Protein AF-F2JMN2-F1 (afdb_monomer)

Radius of gyration: 23.23 Å; Cα contacts (8 Å, |Δi|>4): 57; chains: 1; bounding box: 57×54×67 Å

Organism: Cellulosilyticum lentocellum (strain ATCC 49066 / DSM 5427 / NCIMB 11756 / RHM5) (NCBI:txid642492)

pLDDT: mean 81.24, std 12.48, range [52.38, 97.0]

Mean predicted aligned error: 10.95 Å

Secondary structure (DSSP, 8-state):
--HHHHHHHHHHHHHHHHHHHHHHHHHHHHHHHHHHHHHHHHHHHHHHHHHHH-TTSPP-HHHHHHHHHHHHHHHHHHHHHHH--HHHHHHHHHHHHHHHHHH----HHHHHHHHHHHHHHHHHHHHHGGGSS-----GGGGGSS--

Solvent-accessible surface area (backbone atoms only — not comparable to full-atom values): 8624 Å² total; per-residue (Å²): 135,65,75,68,56,57,57,51,49,52,53,52,51,50,53,53,53,50,51,53,50,51,53,52,50,47,51,54,51,48,52,53,46,52,54,51,53,49,50,55,53,51,50,52,53,52,50,50,55,45,52,76,75,43,74,87,61,85,72,72,58,49,61,54,51,44,54,53,49,52,45,54,44,50,55,49,48,48,54,34,66,76,62,71,41,72,76,51,50,57,58,44,51,48,52,58,54,52,48,51,59,75,48,46,91,57,56,76,64,53,51,51,51,50,53,52,49,52,53,51,51,52,50,50,48,62,70,64,56,76,77,77,87,73,77,76,82,70,72,77,71,78,71,74,84,82,120

Sequence (147 aa):
MVEGNTKKLLRSIMAKAASYVEILISALLLIGILIGAINLGTELIAMGKVALIAPDITMPVEEYLATGLQLIIGVEFIKMISKHTVGSTIDVLLFAIARKLVVSHGGAIDLLLGIIAIAILFIIKRYFGNKCERCPIDPAKAKLKES

Foldseek 3Di:
DPPVVVVVVVVVVVVVVVVVVLVVVLVVLVVVLVVLVVVLVVVVVVQVVCCVVPVPDDDLVLVSLLSVLVSVLSVLVSVCSVPVDPLSVLVSVLSVLVNCLSNDPDPPVSNVVSVVVNVVSVVVCVVPVPPDPDPDPDPVVVPPPPD

Structure (mmCIF, N/CA/C/O backbone):
data_AF-F2JMN2-F1
#
_entry.id   AF-F2JMN2-F1
#
loop_
_atom_site.group_PDB
_atom_site.id
_atom_site.type_symbol
_atom_site.label_atom_id
_atom_site.label_alt_id
_atom_site.label_comp_id
_atom_site.label_asym_id
_atom_site.label_entity_id
_atom_site.label_seq_id
_atom_site.pdbx_PDB_ins_code
_atom_site.Cartn_x
_atom_site.Cartn_y
_atom_site.Cartn_z
_atom_site.occupancy
_atom_site.B_iso_or_equiv
_atom_site.auth_seq_id
_atom_site.auth_comp_id
_atom_site.auth_asym_id
_atom_site.auth_at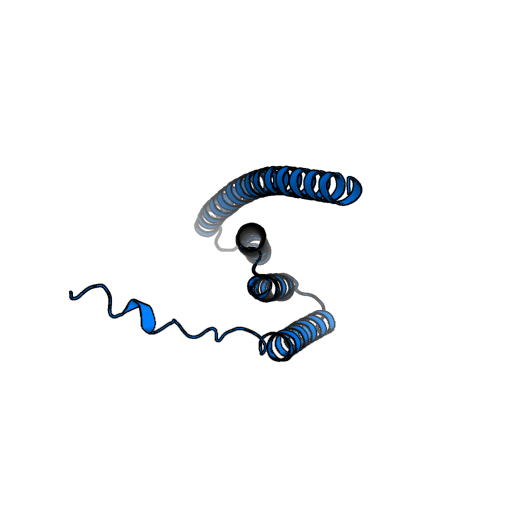om_id
_atom_site.pdbx_PDB_model_num
ATOM 1 N N . MET A 1 1 ? -24.415 -4.616 42.532 1.00 54.34 1 MET A N 1
ATOM 2 C CA . MET A 1 1 ? -24.320 -3.450 41.616 1.00 54.34 1 MET A CA 1
ATOM 3 C C . MET A 1 1 ? -22.874 -3.075 41.218 1.00 54.34 1 MET A C 1
ATOM 5 O O . MET A 1 1 ? -22.697 -2.110 40.489 1.00 54.34 1 MET A O 1
ATOM 9 N N . VAL A 1 2 ? -21.839 -3.839 41.620 1.00 61.91 2 VAL A N 1
ATOM 10 C CA . VAL A 1 2 ? -20.408 -3.499 41.412 1.00 61.91 2 VAL A CA 1
ATOM 11 C C . VAL A 1 2 ? -19.823 -4.042 40.092 1.00 61.91 2 VAL A C 1
ATOM 13 O O . VAL A 1 2 ? -18.974 -3.392 39.488 1.00 61.91 2 VAL A O 1
ATOM 16 N N . GLU A 1 3 ? -20.323 -5.168 39.566 1.00 60.56 3 GLU A N 1
ATOM 17 C CA . GLU A 1 3 ? -19.760 -5.808 38.357 1.00 60.56 3 GLU A CA 1
ATOM 18 C C . GLU A 1 3 ? -19.820 -4.954 37.076 1.00 60.56 3 GLU A C 1
ATOM 20 O O . GLU A 1 3 ? -19.017 -5.137 36.159 1.00 60.56 3 GLU A O 1
ATOM 25 N N . GLY A 1 4 ? -20.751 -4.000 36.994 1.00 63.16 4 GLY A N 1
ATOM 26 C CA . GLY A 1 4 ? -20.901 -3.140 35.818 1.00 63.16 4 GLY A CA 1
ATOM 27 C C . GLY A 1 4 ? -19.799 -2.087 35.670 1.00 63.16 4 GLY A C 1
ATOM 28 O O . GLY A 1 4 ? -19.504 -1.679 34.546 1.00 63.16 4 GLY A O 1
ATOM 29 N N . ASN A 1 5 ? -19.173 -1.650 36.769 1.00 71.25 5 ASN A N 1
ATOM 30 C CA . ASN A 1 5 ? -18.197 -0.555 36.737 1.00 71.25 5 ASN A CA 1
ATOM 31 C C . ASN A 1 5 ? -16.799 -1.049 36.323 1.00 71.25 5 ASN A C 1
ATOM 33 O O . ASN A 1 5 ? -16.117 -0.396 35.535 1.00 71.25 5 ASN A O 1
ATOM 37 N N . THR A 1 6 ? -16.415 -2.258 36.749 1.00 73.75 6 THR A N 1
ATOM 38 C CA . THR A 1 6 ? -15.128 -2.884 36.395 1.00 73.75 6 THR A CA 1
ATOM 39 C C . THR A 1 6 ? -15.020 -3.167 34.895 1.00 73.75 6 THR A C 1
ATOM 41 O O . THR A 1 6 ? -14.011 -2.839 34.275 1.00 73.75 6 THR A O 1
ATOM 44 N N . LYS A 1 7 ? -16.085 -3.688 34.266 1.00 77.81 7 LYS A N 1
ATOM 45 C CA . LYS A 1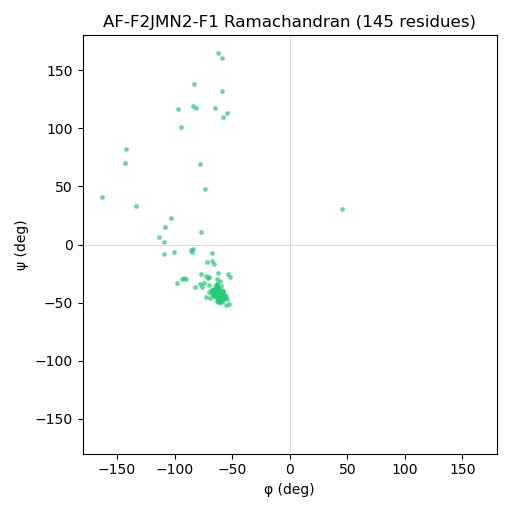 7 ? -16.114 -3.952 32.811 1.00 77.81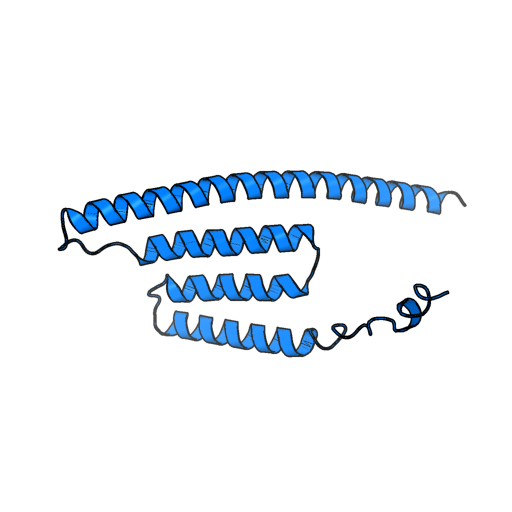 7 LYS A CA 1
ATOM 46 C C . LYS A 1 7 ? -15.988 -2.664 31.988 1.00 77.81 7 LYS A C 1
ATOM 48 O O . LYS A 1 7 ? -15.311 -2.650 30.961 1.00 77.81 7 LYS A O 1
ATOM 53 N N . LYS A 1 8 ? -16.606 -1.570 32.451 1.00 78.69 8 LYS A N 1
ATOM 54 C CA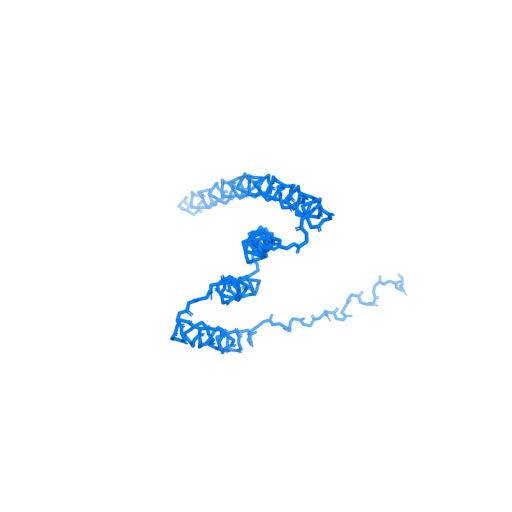 . LYS A 1 8 ? -16.505 -0.247 31.814 1.00 78.69 8 LYS A CA 1
ATOM 55 C C . LYS A 1 8 ? -15.092 0.332 31.927 1.00 78.69 8 LYS A C 1
ATOM 57 O O . LYS A 1 8 ? -14.577 0.833 30.929 1.00 78.69 8 LYS A O 1
ATOM 62 N N . LEU A 1 9 ? -14.446 0.198 33.090 1.00 77.62 9 LEU A N 1
ATOM 63 C CA . LEU A 1 9 ? -13.056 0.621 33.283 1.00 77.62 9 LEU A CA 1
ATOM 64 C C . LEU A 1 9 ? -12.094 -0.157 32.383 1.00 77.62 9 LEU A C 1
ATOM 66 O O . LEU A 1 9 ? -11.342 0.471 31.640 1.00 77.62 9 LEU A O 1
ATOM 70 N N . LEU A 1 10 ? -12.180 -1.490 32.357 1.00 81.88 10 LEU A N 1
ATOM 71 C CA . LEU A 1 10 ? -11.341 -2.322 31.485 1.00 81.88 10 LEU A CA 1
ATOM 72 C C . LEU A 1 10 ? -11.509 -1.946 30.009 1.00 81.88 10 LEU A C 1
ATOM 74 O O . LEU A 1 10 ? -10.519 -1.721 29.318 1.00 81.88 10 LEU A O 1
ATOM 78 N N . ARG A 1 11 ? -12.751 -1.770 29.537 1.00 81.62 11 ARG A N 1
ATOM 79 C CA . ARG A 1 11 ? -13.019 -1.360 28.150 1.00 81.62 11 ARG A CA 1
ATOM 80 C C . ARG A 1 11 ? -12.433 0.017 27.824 1.00 81.62 11 ARG A C 1
ATOM 82 O O . ARG A 1 11 ? -11.903 0.206 26.735 1.00 81.62 11 ARG A O 1
ATOM 89 N N . SER A 1 12 ? -12.496 0.962 28.764 1.00 82.81 12 SER A N 1
ATOM 90 C CA . SER A 1 12 ? -11.921 2.303 28.592 1.00 82.81 12 SER A CA 1
ATOM 91 C C . SER A 1 12 ? -10.386 2.305 28.598 1.00 82.81 12 SER A C 1
ATOM 93 O O . SER A 1 12 ? -9.777 3.056 27.838 1.00 82.81 12 SER A O 1
ATOM 95 N N . ILE A 1 13 ? -9.759 1.433 29.394 1.00 86.69 13 ILE A N 1
ATOM 96 C CA . ILE A 1 13 ? -8.301 1.251 29.427 1.00 86.69 13 ILE A CA 1
ATOM 97 C C . ILE A 1 13 ? -7.831 0.599 28.126 1.00 86.69 13 ILE A C 1
ATOM 99 O O . ILE A 1 13 ? -6.894 1.093 27.507 1.00 86.69 13 ILE A O 1
ATOM 103 N N . MET A 1 14 ? -8.520 -0.450 27.668 1.00 86.12 14 MET A N 1
ATOM 104 C CA . MET A 1 14 ? -8.217 -1.114 26.398 1.00 86.12 14 MET A CA 1
ATOM 105 C C . MET A 1 14 ? -8.372 -0.163 25.210 1.00 86.12 14 MET A C 1
ATOM 107 O O . MET A 1 14 ? -7.500 -0.128 24.351 1.00 86.12 14 MET A O 1
ATOM 111 N N . ALA A 1 15 ? -9.433 0.649 25.181 1.00 83.69 15 ALA A N 1
ATOM 112 C CA . ALA A 1 15 ? -9.628 1.646 24.130 1.00 83.69 15 ALA A CA 1
ATOM 113 C C . ALA A 1 15 ? -8.517 2.714 24.125 1.00 83.69 15 ALA A C 1
ATOM 115 O O . ALA A 1 15 ? -8.006 3.062 23.063 1.00 83.69 15 ALA A O 1
ATOM 116 N N . LYS A 1 16 ? -8.095 3.199 25.303 1.00 85.50 16 LYS A N 1
ATOM 117 C CA . LYS A 1 16 ? -6.977 4.153 25.414 1.00 85.50 16 LYS A CA 1
ATOM 118 C C . LYS A 1 16 ? -5.643 3.540 24.989 1.00 85.50 16 LYS A C 1
ATOM 120 O O . LYS A 1 16 ? -4.896 4.176 24.252 1.00 85.50 16 LYS A O 1
ATOM 125 N N . ALA A 1 17 ? -5.355 2.315 25.425 1.00 88.19 17 ALA A N 1
ATOM 126 C CA . ALA A 1 17 ? -4.139 1.603 25.042 1.00 88.19 17 ALA A CA 1
ATOM 127 C C . ALA A 1 17 ? -4.100 1.326 23.530 1.00 88.19 17 ALA A C 1
ATOM 129 O O . ALA A 1 17 ? -3.077 1.564 22.893 1.00 88.19 17 ALA A O 1
ATOM 130 N N . ALA A 1 18 ? -5.224 0.902 22.943 1.00 87.56 18 ALA A N 1
ATOM 131 C CA . ALA A 1 18 ? -5.347 0.681 21.504 1.00 87.56 18 ALA A CA 1
ATOM 132 C C . ALA A 1 18 ? -5.093 1.966 20.702 1.00 87.56 18 ALA A C 1
ATOM 134 O O . ALA A 1 18 ? -4.323 1.941 19.749 1.00 87.56 18 ALA A O 1
ATOM 135 N N . SER A 1 19 ? -5.658 3.097 21.134 1.00 85.62 19 SER A N 1
ATOM 136 C CA . SER A 1 19 ? -5.438 4.392 20.478 1.00 85.62 19 SER A CA 1
ATOM 137 C C . SER A 1 19 ? -3.971 4.839 20.531 1.00 85.62 19 SER A C 1
ATOM 139 O O . SER A 1 19 ? -3.451 5.365 19.550 1.00 85.62 19 SER A O 1
ATOM 141 N N . TYR A 1 20 ? -3.266 4.581 21.637 1.00 90.88 20 TYR A N 1
ATOM 142 C CA . TYR A 1 20 ? -1.836 4.889 21.728 1.00 90.88 20 TYR A CA 1
ATOM 143 C C . TYR A 1 20 ? -1.001 4.049 20.749 1.00 90.88 20 TYR A C 1
ATOM 145 O O . TYR A 1 20 ? -0.117 4.571 20.069 1.00 90.88 20 TYR A O 1
ATOM 153 N N . VAL A 1 21 ? -1.318 2.756 20.635 1.00 91.12 21 VAL A N 1
ATOM 154 C CA . VAL A 1 21 ? -0.677 1.849 19.672 1.00 91.12 21 VAL A CA 1
ATOM 155 C C . VAL A 1 21 ? -0.983 2.262 18.230 1.00 91.12 21 VAL A C 1
ATOM 157 O O . VAL A 1 21 ? -0.080 2.247 17.399 1.00 91.12 21 VAL A O 1
ATOM 160 N N . GLU A 1 22 ? -2.212 2.681 17.927 1.00 88.31 22 GLU A N 1
ATOM 161 C CA . GLU A 1 22 ? -2.602 3.172 16.599 1.00 88.31 22 GLU A CA 1
ATOM 162 C C . GLU A 1 22 ? -1.761 4.379 16.165 1.00 88.31 22 GLU A C 1
ATOM 164 O O . GLU A 1 22 ? -1.243 4.401 15.045 1.00 88.31 22 GLU A O 1
ATOM 169 N N . ILE A 1 23 ? -1.567 5.351 17.065 1.00 90.06 23 ILE A N 1
ATOM 170 C CA . ILE A 1 23 ? -0.730 6.532 16.811 1.00 90.06 23 ILE A CA 1
ATOM 171 C C . ILE A 1 23 ? 0.725 6.115 16.569 1.00 90.06 23 ILE A C 1
ATOM 173 O O . ILE A 1 23 ? 1.349 6.590 15.619 1.00 90.06 23 ILE A O 1
ATOM 177 N N . LEU A 1 24 ? 1.258 5.202 17.386 1.00 93.00 24 LEU A N 1
ATOM 178 C CA . LEU A 1 24 ? 2.635 4.719 17.260 1.00 93.00 24 LEU A CA 1
ATOM 179 C C . LEU A 1 24 ? 2.856 3.997 15.923 1.00 93.00 24 LEU A C 1
ATOM 181 O O . LEU A 1 24 ? 3.796 4.319 15.195 1.00 93.00 24 LEU A O 1
ATOM 185 N N . ILE A 1 25 ? 1.969 3.063 15.567 1.00 92.38 25 ILE A N 1
ATOM 186 C CA . ILE A 1 25 ? 2.036 2.326 14.298 1.00 92.38 25 ILE A CA 1
ATOM 187 C C . ILE A 1 25 ? 1.914 3.290 13.117 1.00 92.38 25 ILE A C 1
ATOM 189 O O . ILE A 1 25 ? 2.707 3.209 12.181 1.00 92.38 25 ILE A O 1
ATOM 193 N N . SER A 1 26 ? 0.962 4.225 13.168 1.00 90.75 26 SER A N 1
ATOM 194 C CA . SER A 1 26 ? 0.762 5.207 12.097 1.00 90.75 26 SER A CA 1
ATOM 195 C C . SER A 1 26 ? 2.005 6.076 11.892 1.00 90.75 26 SER A C 1
ATOM 197 O O . SER A 1 26 ? 2.403 6.306 10.751 1.00 90.75 26 SER A O 1
ATOM 199 N N . ALA A 1 27 ? 2.663 6.503 12.975 1.00 92.38 27 ALA A N 1
ATOM 200 C CA . ALA A 1 27 ? 3.906 7.266 12.902 1.00 92.38 27 ALA A CA 1
ATOM 201 C C . ALA A 1 27 ? 5.060 6.446 12.298 1.00 92.38 27 ALA A C 1
ATOM 203 O O . ALA A 1 27 ? 5.772 6.940 11.425 1.00 92.38 27 ALA A O 1
ATOM 204 N N . LEU A 1 28 ? 5.222 5.184 12.710 1.00 94.00 28 LEU A N 1
ATOM 205 C CA . LEU A 1 28 ? 6.266 4.302 12.181 1.00 94.00 28 LEU A CA 1
ATOM 206 C C . LEU A 1 28 ? 6.076 4.030 10.681 1.00 94.00 28 LEU A C 1
ATOM 208 O O . LEU A 1 28 ? 7.026 4.135 9.904 1.00 94.00 28 LEU A O 1
ATOM 212 N N . LEU A 1 29 ? 4.844 3.721 10.267 1.00 93.44 29 LEU A N 1
ATOM 213 C CA . LEU A 1 29 ? 4.507 3.515 8.860 1.00 93.44 29 LEU A CA 1
ATOM 214 C C . LEU A 1 29 ? 4.737 4.788 8.042 1.00 93.44 29 LEU A C 1
ATOM 216 O O . LEU A 1 29 ? 5.291 4.710 6.948 1.00 93.44 29 LEU A O 1
ATOM 220 N N . LEU A 1 30 ? 4.371 5.957 8.577 1.00 93.69 30 LEU A N 1
ATOM 221 C CA . LEU A 1 30 ? 4.592 7.236 7.904 1.00 93.69 30 LEU A CA 1
ATOM 222 C C . LEU A 1 30 ? 6.084 7.481 7.645 1.00 93.69 30 LEU A C 1
ATOM 224 O O . LEU A 1 30 ? 6.453 7.839 6.528 1.00 93.69 30 LEU A O 1
ATOM 228 N N . ILE A 1 31 ? 6.945 7.237 8.638 1.00 96.00 31 ILE A N 1
ATOM 229 C CA . ILE A 1 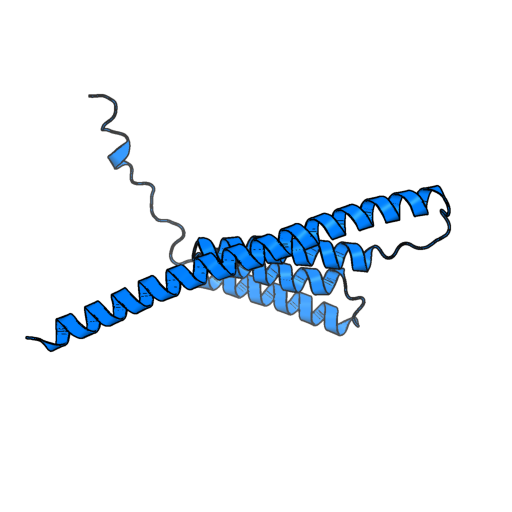31 ? 8.404 7.351 8.482 1.00 96.00 31 ILE A CA 1
ATOM 230 C C . ILE A 1 31 ? 8.909 6.380 7.406 1.00 96.00 31 ILE A C 1
ATOM 232 O O . ILE A 1 31 ? 9.668 6.784 6.526 1.00 96.00 31 ILE A O 1
ATOM 236 N N . GLY A 1 32 ? 8.460 5.121 7.432 1.00 95.25 32 GLY A N 1
ATOM 237 C CA . GLY A 1 32 ? 8.845 4.122 6.430 1.00 95.25 32 GLY A CA 1
ATOM 238 C C . GLY A 1 32 ? 8.454 4.524 5.004 1.00 95.25 32 GLY A C 1
ATOM 239 O O . GLY A 1 32 ? 9.261 4.402 4.083 1.00 95.25 32 GLY A O 1
ATOM 240 N N . ILE A 1 33 ? 7.249 5.070 4.823 1.00 95.19 33 ILE A N 1
ATOM 241 C CA . ILE A 1 33 ? 6.782 5.570 3.524 1.00 95.19 33 ILE A CA 1
ATOM 242 C C . ILE A 1 33 ? 7.592 6.784 3.073 1.00 95.19 33 ILE A C 1
ATOM 244 O O . ILE A 1 33 ? 7.931 6.864 1.896 1.00 95.19 33 ILE A O 1
ATOM 248 N N . LEU A 1 34 ? 7.928 7.712 3.974 1.00 96.38 34 LEU A N 1
ATOM 249 C CA . LEU A 1 34 ? 8.753 8.874 3.633 1.00 96.38 34 LEU A CA 1
ATOM 250 C C . LEU A 1 34 ? 10.138 8.453 3.137 1.00 96.38 34 LEU A C 1
ATOM 252 O O . LEU A 1 34 ? 10.581 8.935 2.097 1.00 96.38 34 LEU A O 1
ATOM 256 N N . ILE A 1 35 ? 10.792 7.517 3.831 1.00 97.00 35 ILE A N 1
ATOM 257 C CA . ILE A 1 35 ? 12.084 6.966 3.400 1.00 97.00 35 ILE A CA 1
ATOM 258 C C . ILE A 1 35 ? 11.944 6.299 2.028 1.00 97.00 35 ILE A C 1
ATOM 260 O O . ILE A 1 35 ? 12.728 6.578 1.122 1.00 97.00 35 ILE A O 1
ATOM 264 N N . GLY A 1 36 ? 10.919 5.464 1.842 1.00 95.31 36 GLY A N 1
ATOM 265 C CA . GLY A 1 36 ? 10.680 4.804 0.561 1.00 95.31 36 GLY A CA 1
ATOM 266 C C . GLY A 1 36 ? 10.388 5.785 -0.581 1.00 95.31 36 GLY A C 1
ATOM 267 O O . GLY A 1 36 ? 10.883 5.592 -1.687 1.00 95.31 36 GLY A O 1
ATOM 268 N N . ALA A 1 37 ? 9.654 6.869 -0.320 1.00 95.69 37 ALA A N 1
ATOM 269 C CA . ALA A 1 37 ? 9.375 7.915 -1.302 1.00 95.69 37 ALA A CA 1
ATOM 270 C C . ALA A 1 37 ? 10.640 8.683 -1.713 1.00 95.69 37 ALA A C 1
ATOM 272 O O . ALA A 1 37 ? 10.822 8.972 -2.896 1.00 95.69 37 ALA A O 1
ATOM 273 N N . ILE A 1 38 ? 11.535 8.974 -0.761 1.00 96.69 38 ILE A N 1
ATOM 274 C CA . ILE A 1 38 ? 12.846 9.565 -1.060 1.00 96.69 38 ILE A CA 1
ATOM 275 C C . ILE A 1 38 ? 13.663 8.599 -1.927 1.00 96.69 38 ILE A C 1
ATOM 277 O O . ILE A 1 38 ? 14.162 9.018 -2.971 1.00 96.69 38 ILE A O 1
ATOM 281 N N . ASN A 1 39 ? 13.740 7.315 -1.558 1.00 94.94 39 ASN A N 1
ATOM 282 C CA . ASN A 1 39 ? 14.461 6.306 -2.342 1.00 94.94 39 ASN A CA 1
ATOM 283 C C . ASN A 1 39 ? 13.933 6.224 -3.783 1.00 94.94 39 ASN A C 1
ATOM 285 O O . ASN A 1 39 ? 14.721 6.322 -4.724 1.00 94.94 39 ASN A O 1
ATOM 289 N N . LEU A 1 40 ? 12.609 6.174 -3.965 1.00 94.38 40 LEU A N 1
ATOM 290 C CA . LEU A 1 40 ? 11.978 6.187 -5.288 1.00 94.38 40 LEU A CA 1
ATOM 291 C C . LEU A 1 40 ? 12.357 7.445 -6.097 1.00 94.38 40 LEU A C 1
ATOM 293 O O . LEU A 1 40 ? 12.612 7.371 -7.299 1.00 94.38 40 LEU A O 1
ATOM 297 N N . GLY A 1 41 ? 12.429 8.612 -5.451 1.00 94.12 41 GLY A N 1
ATOM 298 C CA . GLY A 1 41 ? 12.887 9.846 -6.093 1.00 94.12 41 GLY A CA 1
ATOM 299 C C . GLY A 1 41 ? 14.359 9.789 -6.512 1.00 94.12 41 GLY A C 1
ATOM 300 O O . GLY A 1 41 ? 14.711 10.234 -7.607 1.00 94.12 41 GLY A O 1
ATOM 301 N N . THR A 1 42 ? 15.225 9.210 -5.677 1.00 92.88 42 THR A N 1
ATOM 302 C CA . THR A 1 42 ? 16.650 9.055 -6.009 1.00 92.88 42 THR A CA 1
ATOM 303 C C . THR A 1 42 ? 16.881 8.073 -7.155 1.00 92.88 42 THR A C 1
ATOM 305 O O . THR A 1 42 ? 17.689 8.366 -8.039 1.00 92.88 42 THR A O 1
ATOM 308 N N . GLU A 1 43 ? 16.130 6.968 -7.197 1.00 90.25 43 GLU A N 1
ATOM 309 C CA . GLU A 1 43 ? 16.156 6.008 -8.303 1.00 90.25 43 GLU A CA 1
ATOM 310 C C . GLU A 1 43 ? 15.753 6.670 -9.619 1.00 90.25 43 GLU A C 1
ATOM 312 O O . GLU A 1 43 ? 16.454 6.504 -10.612 1.00 90.25 43 GLU A O 1
ATOM 317 N N . LEU A 1 44 ? 14.702 7.499 -9.624 1.00 90.44 44 LEU A N 1
ATOM 318 C CA . LEU A 1 44 ? 14.264 8.217 -10.825 1.00 90.44 44 LEU A CA 1
ATOM 319 C C . LEU A 1 44 ? 15.361 9.129 -11.393 1.00 90.44 44 LEU A C 1
ATOM 321 O O . LEU A 1 44 ? 15.586 9.168 -12.603 1.00 90.44 44 LEU A O 1
ATOM 325 N N . ILE A 1 45 ? 16.061 9.862 -10.526 1.00 90.38 45 ILE A N 1
ATOM 326 C CA . ILE A 1 45 ? 17.158 10.748 -10.940 1.00 90.38 45 ILE A CA 1
ATOM 327 C C . ILE A 1 45 ? 18.335 9.925 -11.479 1.00 90.38 45 ILE A C 1
ATOM 329 O O . ILE A 1 45 ? 18.937 10.303 -12.487 1.00 90.38 45 ILE A O 1
ATOM 333 N 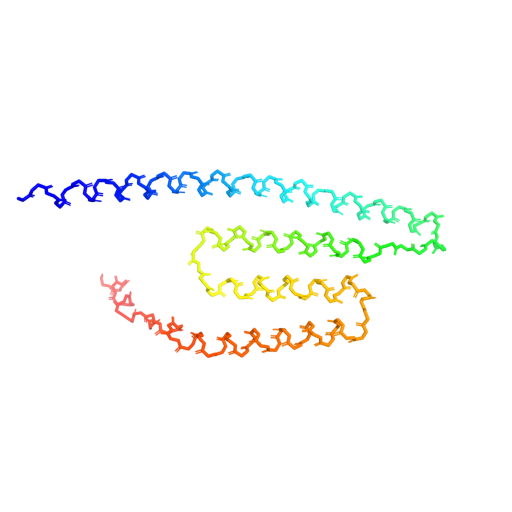N . ALA A 1 46 ? 18.674 8.812 -10.823 1.00 86.75 46 ALA A N 1
ATOM 334 C CA . ALA A 1 46 ? 19.733 7.910 -11.269 1.00 86.75 46 AL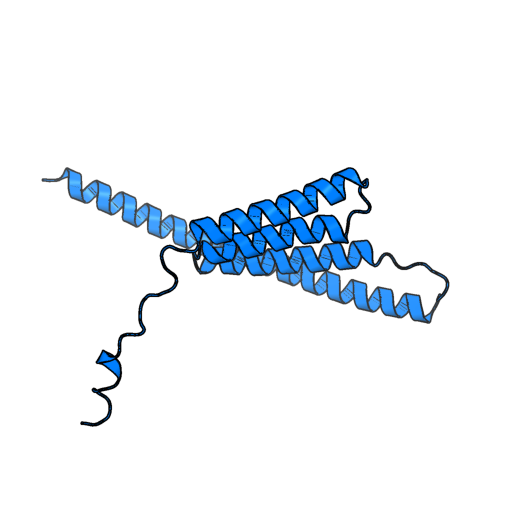A A CA 1
ATOM 335 C C . ALA A 1 46 ? 19.404 7.292 -12.636 1.00 86.75 46 ALA A C 1
ATOM 337 O O . ALA A 1 46 ? 20.237 7.321 -13.541 1.00 86.75 46 ALA A O 1
ATOM 338 N N . MET A 1 47 ? 18.165 6.831 -12.804 1.00 85.06 47 MET A N 1
ATOM 339 C CA . MET A 1 47 ? 17.606 6.340 -14.058 1.00 85.06 47 MET A CA 1
ATOM 340 C C . MET A 1 47 ? 17.724 7.395 -15.163 1.00 85.06 47 MET A C 1
ATOM 342 O O . MET A 1 47 ? 18.316 7.117 -16.205 1.00 85.06 47 MET A O 1
ATOM 346 N N . GLY A 1 48 ? 17.264 8.625 -14.916 1.00 84.69 48 GLY A N 1
ATOM 347 C CA . GLY A 1 48 ? 17.410 9.727 -15.866 1.00 84.69 48 GLY A CA 1
ATOM 348 C C . GLY A 1 48 ? 18.864 9.911 -16.304 1.00 84.69 48 GLY A C 1
ATOM 349 O O . GLY A 1 48 ? 19.154 9.870 -17.493 1.00 84.69 48 GLY A O 1
ATOM 350 N N . LYS A 1 49 ? 19.809 10.014 -15.362 1.00 84.56 49 LYS A N 1
ATOM 351 C CA . LYS A 1 49 ? 21.238 10.177 -15.688 1.00 84.56 49 LYS A CA 1
ATOM 352 C C . LYS A 1 49 ? 21.786 9.059 -16.577 1.00 84.56 49 LYS A C 1
ATOM 354 O O . LYS A 1 49 ? 22.514 9.356 -17.518 1.00 84.56 49 LYS A O 1
ATOM 359 N N . VAL A 1 50 ? 21.442 7.801 -16.298 1.00 81.75 50 VAL A N 1
ATOM 360 C CA . VAL A 1 50 ? 21.889 6.657 -17.111 1.00 81.75 50 VAL A CA 1
ATOM 361 C C . VAL A 1 50 ? 21.298 6.720 -18.517 1.00 81.75 50 VAL A C 1
ATOM 363 O O . VAL A 1 50 ? 22.041 6.539 -19.476 1.00 81.75 50 VAL A O 1
ATOM 366 N N . ALA A 1 51 ? 20.015 7.062 -18.659 1.00 79.81 51 ALA A N 1
ATOM 367 C CA . ALA A 1 51 ? 19.358 7.179 -19.963 1.00 79.81 51 ALA A CA 1
ATOM 368 C C . ALA A 1 51 ? 20.011 8.237 -20.874 1.00 79.81 51 ALA A C 1
ATOM 370 O O . ALA A 1 51 ? 20.036 8.079 -22.091 1.00 79.81 51 ALA A O 1
ATOM 371 N N . LEU A 1 52 ? 20.573 9.301 -20.288 1.00 78.06 52 LEU A N 1
ATOM 372 C CA . LEU A 1 52 ? 21.304 10.336 -21.025 1.00 78.06 52 LEU A CA 1
ATOM 373 C C . LEU A 1 52 ? 22.721 9.899 -21.440 1.00 78.06 52 LEU A C 1
ATOM 375 O O . LEU A 1 52 ? 23.265 10.454 -22.392 1.00 78.06 52 LEU A O 1
ATOM 379 N N . ILE A 1 53 ? 23.333 8.954 -20.719 1.00 80.50 53 ILE A N 1
ATOM 380 C CA . ILE A 1 53 ? 24.731 8.530 -20.924 1.00 80.50 53 ILE A CA 1
ATOM 381 C C . ILE A 1 53 ? 24.814 7.251 -21.773 1.00 80.50 53 ILE A C 1
ATOM 383 O O . ILE A 1 53 ? 25.762 7.086 -22.538 1.00 80.50 53 ILE A O 1
ATOM 387 N N . ALA A 1 54 ? 23.838 6.353 -21.651 1.00 76.19 54 ALA A N 1
ATOM 388 C CA . ALA A 1 54 ? 23.812 5.054 -22.313 1.00 76.19 54 ALA A CA 1
ATOM 389 C C . ALA A 1 54 ? 22.373 4.706 -22.753 1.00 76.19 54 ALA A C 1
ATOM 391 O O . ALA A 1 54 ? 21.677 3.967 -22.052 1.00 76.19 54 ALA A O 1
ATOM 392 N N . PRO A 1 55 ? 21.913 5.232 -23.904 1.00 71.62 55 PRO A N 1
ATOM 393 C CA . PRO A 1 55 ? 20.538 5.048 -24.381 1.00 71.62 55 PRO A CA 1
ATOM 394 C C . PRO A 1 55 ? 20.201 3.593 -24.748 1.00 71.62 55 PRO A C 1
ATOM 396 O O . PRO A 1 55 ? 19.028 3.240 -24.824 1.00 71.62 55 PRO A O 1
ATOM 399 N N . ASP A 1 56 ? 21.216 2.746 -24.934 1.00 72.44 56 ASP A N 1
ATOM 400 C CA . ASP A 1 56 ? 21.054 1.348 -25.347 1.00 72.44 56 ASP A CA 1
ATOM 401 C C . ASP A 1 56 ? 20.784 0.395 -24.164 1.00 72.44 56 ASP A C 1
ATOM 403 O O . ASP A 1 56 ? 20.524 -0.794 -24.363 1.00 72.44 56 ASP A O 1
ATOM 407 N N . ILE A 1 57 ? 20.849 0.887 -22.918 1.00 75.31 57 ILE A N 1
ATOM 408 C CA . ILE A 1 57 ? 20.596 0.077 -21.720 1.00 75.31 57 ILE A CA 1
ATOM 409 C C . ILE A 1 57 ? 19.091 0.019 -21.445 1.00 75.31 57 ILE A C 1
ATOM 411 O O . ILE A 1 57 ? 18.448 1.026 -21.149 1.00 75.31 57 ILE A O 1
ATOM 415 N N . THR A 1 58 ? 18.532 -1.191 -21.469 1.00 73.62 58 THR A N 1
ATOM 416 C CA . THR A 1 58 ? 17.146 -1.449 -21.066 1.00 73.62 58 THR A CA 1
ATOM 417 C C . THR A 1 58 ? 16.962 -1.150 -19.582 1.00 73.62 58 THR A C 1
ATOM 419 O O . THR A 1 58 ? 17.582 -1.785 -18.727 1.00 73.62 58 THR A O 1
ATOM 422 N N . MET A 1 59 ? 16.105 -0.182 -19.270 1.00 77.00 59 MET A N 1
ATOM 423 C CA . MET A 1 59 ? 15.863 0.248 -17.896 1.00 77.00 59 MET A CA 1
ATOM 424 C C . MET A 1 59 ? 14.845 -0.665 -17.197 1.00 77.00 59 MET A C 1
ATOM 426 O O . MET A 1 59 ? 13.816 -0.983 -17.797 1.00 77.00 59 MET A O 1
ATOM 430 N N . PRO A 1 60 ? 15.064 -1.043 -15.925 1.00 79.44 60 PRO A N 1
ATOM 431 C CA . PRO A 1 60 ? 14.141 -1.889 -15.168 1.00 79.44 60 PRO A CA 1
ATOM 432 C C . PRO A 1 60 ? 12.927 -1.087 -14.658 1.00 79.44 60 PRO A C 1
ATOM 434 O O . PRO A 1 60 ? 12.765 -0.838 -13.463 1.00 79.44 60 PRO A O 1
ATOM 437 N N . VAL A 1 61 ? 12.052 -0.661 -15.575 1.00 84.38 61 VAL A N 1
ATOM 438 C CA . VAL A 1 61 ? 10.840 0.131 -15.268 1.00 84.38 61 VAL A CA 1
ATOM 439 C C . VAL A 1 61 ? 9.850 -0.650 -14.395 1.00 84.38 61 VAL A C 1
ATOM 441 O O . VAL A 1 61 ? 9.131 -0.064 -13.588 1.00 84.38 61 VAL A O 1
ATOM 444 N N . GLU A 1 62 ? 9.829 -1.975 -14.526 1.00 85.88 62 GLU A N 1
ATOM 445 C CA . GLU A 1 62 ? 8.957 -2.871 -13.758 1.00 85.88 62 GLU A CA 1
ATOM 446 C C . GLU A 1 62 ? 9.210 -2.765 -12.252 1.00 85.88 62 GLU A C 1
ATOM 448 O O . GLU A 1 62 ? 8.268 -2.610 -11.474 1.00 85.88 62 GLU A O 1
ATOM 453 N N . GLU A 1 63 ? 10.478 -2.789 -11.839 1.00 86.75 63 GLU A N 1
ATOM 454 C CA . GLU A 1 63 ? 10.881 -2.698 -10.434 1.00 86.75 63 GLU A CA 1
ATOM 455 C C . GLU A 1 63 ? 10.597 -1.303 -9.864 1.00 86.75 63 GLU A C 1
ATOM 457 O O . GLU A 1 63 ? 10.055 -1.175 -8.763 1.00 86.75 63 GLU A O 1
ATOM 462 N N . TYR A 1 64 ? 10.838 -0.259 -10.661 1.00 89.69 64 TYR A N 1
ATOM 463 C CA . TYR A 1 64 ? 10.491 1.115 -10.300 1.00 89.69 64 TYR A CA 1
ATOM 464 C C . TYR A 1 64 ? 8.988 1.275 -10.035 1.00 89.69 64 TYR A C 1
ATOM 466 O O . TYR A 1 64 ? 8.557 1.787 -8.994 1.00 89.69 64 TYR A O 1
ATOM 474 N N . LEU A 1 65 ? 8.166 0.783 -10.965 1.00 91.00 65 LEU A N 1
ATOM 475 C CA . LEU A 1 65 ? 6.715 0.829 -10.847 1.00 91.00 65 LEU A CA 1
ATOM 476 C C . LEU A 1 65 ? 6.230 -0.032 -9.675 1.00 91.00 65 LEU A C 1
ATOM 478 O O . LEU A 1 65 ? 5.306 0.360 -8.958 1.00 91.00 65 LEU A O 1
ATOM 482 N N . ALA A 1 66 ? 6.886 -1.163 -9.417 1.00 90.56 66 ALA A N 1
ATOM 483 C CA . ALA A 1 66 ? 6.609 -1.997 -8.259 1.00 90.56 66 ALA A CA 1
ATOM 484 C C . ALA A 1 66 ? 6.823 -1.246 -6.949 1.00 90.56 66 ALA A C 1
ATOM 486 O O . ALA A 1 66 ? 5.958 -1.313 -6.070 1.00 90.56 66 ALA A O 1
ATOM 487 N N . THR A 1 67 ? 7.946 -0.554 -6.797 1.00 92.19 67 THR A N 1
ATOM 488 C CA . THR A 1 67 ? 8.260 0.219 -5.591 1.00 92.19 67 THR A CA 1
ATOM 489 C C . THR A 1 67 ? 7.287 1.388 -5.430 1.00 92.19 67 THR A C 1
ATOM 491 O O . THR A 1 67 ? 6.719 1.569 -4.350 1.00 92.19 67 THR A O 1
ATOM 494 N N . GLY A 1 68 ? 6.976 2.106 -6.514 1.00 93.44 68 GLY A N 1
ATOM 495 C CA . GLY A 1 68 ? 5.999 3.200 -6.498 1.00 93.44 68 GLY A CA 1
ATOM 496 C C . GLY A 1 68 ? 4.589 2.753 -6.099 1.00 93.44 68 GLY A C 1
ATOM 497 O O . GLY A 1 68 ? 3.982 3.322 -5.189 1.00 93.44 68 GLY A O 1
ATOM 498 N N . LEU A 1 69 ? 4.077 1.682 -6.711 1.00 93.25 69 LEU A N 1
ATOM 499 C CA . LEU A 1 69 ? 2.761 1.130 -6.373 1.00 93.25 69 LEU A CA 1
ATOM 500 C C . LEU A 1 69 ? 2.707 0.608 -4.930 1.00 93.25 69 LEU A C 1
ATOM 502 O O . LEU A 1 69 ? 1.676 0.747 -4.271 1.00 93.25 69 LEU A O 1
ATOM 506 N N . GLN A 1 70 ? 3.807 0.051 -4.409 1.00 92.62 70 GLN A N 1
ATOM 507 C CA . GLN A 1 70 ? 3.886 -0.384 -3.010 1.00 92.62 70 GLN A CA 1
ATOM 508 C C . GLN A 1 70 ? 3.737 0.795 -2.040 1.00 92.62 70 GLN A C 1
ATOM 510 O O . GLN A 1 70 ? 3.054 0.665 -1.022 1.00 92.62 70 GLN A O 1
ATOM 515 N N . LEU A 1 71 ? 4.330 1.949 -2.361 1.00 94.56 71 LEU A N 1
ATOM 516 C CA . LEU A 1 71 ? 4.200 3.161 -1.550 1.00 94.56 71 LEU A CA 1
ATOM 517 C C . LEU A 1 71 ? 2.780 3.720 -1.577 1.00 94.56 71 LEU A C 1
ATOM 519 O O . LEU A 1 71 ? 2.254 4.063 -0.520 1.00 94.56 71 LEU A O 1
ATOM 523 N N . ILE A 1 72 ? 2.135 3.754 -2.747 1.00 92.38 72 ILE A N 1
ATOM 524 C CA . ILE A 1 72 ? 0.736 4.195 -2.873 1.00 92.38 72 ILE A CA 1
ATOM 525 C C . ILE A 1 72 ? -0.177 3.330 -1.994 1.00 92.38 72 ILE A C 1
ATOM 527 O O . ILE A 1 72 ? -0.966 3.865 -1.215 1.00 92.38 72 ILE A O 1
ATOM 531 N N . ILE A 1 73 ? -0.016 2.002 -2.047 1.00 92.25 73 ILE A N 1
ATOM 532 C CA . ILE A 1 73 ? -0.757 1.071 -1.181 1.00 92.25 73 ILE A CA 1
ATOM 533 C C . ILE A 1 73 ? -0.497 1.381 0.298 1.00 92.25 73 ILE A C 1
ATOM 535 O O . ILE A 1 73 ? -1.438 1.422 1.089 1.00 92.25 73 ILE A O 1
ATOM 539 N N . GLY A 1 74 ? 0.760 1.636 0.676 1.00 91.56 74 GLY A N 1
ATOM 540 C CA . GLY A 1 74 ? 1.125 2.012 2.042 1.00 91.56 74 GLY A CA 1
ATOM 541 C C . GLY A 1 74 ? 0.427 3.290 2.516 1.00 91.56 74 GLY A C 1
ATOM 542 O O . GLY A 1 74 ? -0.087 3.331 3.634 1.00 91.56 74 GLY A O 1
ATOM 543 N N . VAL A 1 75 ? 0.352 4.317 1.666 1.00 91.38 75 VAL A N 1
ATOM 544 C CA . VAL A 1 75 ? -0.301 5.596 1.996 1.00 91.38 75 VAL A CA 1
ATOM 545 C C . VAL A 1 75 ? -1.803 5.408 2.198 1.00 91.38 75 VAL A C 1
ATOM 547 O O . VAL A 1 75 ? -2.372 5.926 3.165 1.00 91.38 75 VAL A O 1
ATOM 550 N N . GLU A 1 76 ? -2.458 4.651 1.317 1.00 90.12 76 GLU A N 1
ATOM 551 C CA . GLU A 1 76 ? -3.875 4.321 1.483 1.00 90.12 76 GLU A CA 1
ATOM 552 C C . GLU A 1 76 ? -4.120 3.496 2.750 1.00 90.12 76 GLU A C 1
ATOM 554 O O . GLU A 1 76 ? -5.086 3.742 3.472 1.00 90.12 76 GLU A O 1
ATOM 559 N N . PHE A 1 77 ? -3.215 2.571 3.074 1.00 86.94 77 PHE A N 1
ATOM 560 C CA . PHE A 1 77 ? -3.315 1.757 4.279 1.00 86.94 77 PHE A CA 1
ATOM 561 C C . PHE A 1 77 ? -3.239 2.595 5.564 1.00 86.94 77 PHE A C 1
ATOM 563 O O . PHE A 1 77 ? -4.053 2.394 6.466 1.00 86.94 77 PHE A O 1
ATOM 570 N N . ILE A 1 78 ? -2.348 3.592 5.638 1.00 88.31 78 ILE A N 1
ATOM 571 C CA . ILE A 1 78 ? -2.316 4.531 6.776 1.00 88.31 78 ILE A CA 1
ATOM 572 C C . ILE A 1 78 ? -3.643 5.288 6.889 1.00 88.31 78 ILE A C 1
ATOM 574 O O . ILE A 1 78 ? -4.226 5.353 7.972 1.00 88.31 78 ILE A O 1
ATOM 578 N N . LYS A 1 79 ? -4.165 5.821 5.775 1.00 83.19 79 LYS A N 1
ATOM 579 C CA . LYS A 1 79 ? -5.462 6.523 5.775 1.00 83.19 79 LYS A CA 1
ATOM 580 C C . LYS A 1 79 ? -6.607 5.619 6.231 1.00 83.19 79 LYS A C 1
ATOM 582 O O . LYS A 1 79 ? -7.519 6.091 6.915 1.00 83.19 79 LYS A O 1
ATOM 587 N N . MET A 1 80 ? -6.552 4.338 5.872 1.00 85.62 80 MET A N 1
ATOM 588 C CA . MET A 1 80 ? -7.525 3.330 6.277 1.00 85.62 80 MET A CA 1
ATOM 589 C C . MET A 1 80 ? -7.489 3.081 7.791 1.00 85.62 80 MET A C 1
ATOM 591 O O . MET A 1 80 ? -8.554 3.043 8.409 1.00 85.62 80 MET A O 1
ATOM 595 N N . ILE A 1 81 ? -6.292 2.971 8.385 1.00 79.81 81 ILE A N 1
ATOM 596 C CA . ILE A 1 81 ? -6.114 2.837 9.842 1.00 79.81 81 ILE A CA 1
ATOM 597 C C . ILE A 1 81 ? -6.702 4.063 10.550 1.00 79.81 81 ILE A C 1
ATOM 599 O O . ILE A 1 81 ? -7.548 3.909 11.423 1.00 79.81 81 ILE A O 1
ATOM 603 N N . SER A 1 82 ? -6.354 5.277 10.110 1.00 76.44 82 SER A N 1
ATOM 604 C CA . SER A 1 82 ? -6.759 6.506 10.810 1.00 76.44 82 SER A CA 1
ATOM 605 C C . SER A 1 82 ? -8.250 6.846 10.712 1.00 76.44 82 SER A C 1
ATOM 607 O O . SER A 1 82 ? -8.786 7.529 11.582 1.00 76.44 82 SER A O 1
ATOM 609 N N . LYS A 1 83 ? -8.938 6.452 9.633 1.00 71.69 83 LYS A N 1
ATOM 610 C CA . LYS A 1 83 ? -10.359 6.800 9.432 1.00 71.69 83 LYS A CA 1
ATOM 611 C C . LYS A 1 83 ? -11.326 5.674 9.784 1.00 71.69 83 LYS A C 1
ATOM 613 O O . LYS A 1 83 ? -12.529 5.915 9.732 1.00 71.69 83 LYS A O 1
ATOM 618 N N . HIS A 1 84 ? -10.843 4.467 10.100 1.00 66.56 84 HIS A N 1
ATOM 619 C CA . HIS A 1 84 ? -11.675 3.284 10.378 1.00 66.56 84 HIS A CA 1
ATOM 620 C C . HIS A 1 84 ? -12.826 3.078 9.364 1.00 66.56 84 HIS A C 1
ATOM 622 O O . HIS A 1 84 ? -13.894 2.555 9.687 1.00 66.56 84 HIS A O 1
ATOM 628 N N . THR A 1 85 ? -12.635 3.495 8.109 1.00 60.84 85 THR A N 1
ATOM 629 C CA . THR A 1 85 ? -13.664 3.387 7.070 1.00 60.84 85 THR A CA 1
ATOM 630 C C . THR A 1 85 ? -13.451 2.096 6.295 1.00 60.84 85 THR A C 1
ATOM 632 O O . THR A 1 85 ? -12.610 2.010 5.408 1.00 60.84 85 THR A O 1
ATOM 635 N N . VAL A 1 86 ? -14.255 1.083 6.613 1.00 57.25 86 VAL A N 1
ATOM 636 C CA . VAL A 1 86 ? -14.286 -0.217 5.913 1.00 57.25 86 VAL A CA 1
ATOM 637 C C . VAL A 1 86 ? -14.495 -0.093 4.396 1.00 57.25 86 VAL A C 1
ATOM 639 O O . VAL A 1 86 ? -14.040 -0.954 3.649 1.00 57.25 86 VAL A O 1
ATOM 642 N N . GLY A 1 87 ? -15.119 0.994 3.921 1.00 64.50 87 GLY A N 1
ATOM 643 C CA . GLY A 1 87 ? -15.242 1.286 2.487 1.00 64.50 87 GLY A CA 1
ATOM 644 C C . GLY A 1 87 ? -13.892 1.507 1.793 1.00 64.50 87 GLY A C 1
ATOM 645 O O . GLY A 1 87 ? -13.711 1.064 0.663 1.00 64.50 87 GLY A O 1
ATOM 646 N N . SER A 1 88 ? -12.916 2.096 2.495 1.00 69.62 88 SER A N 1
ATOM 647 C CA . SER A 1 88 ? -11.565 2.340 1.972 1.00 69.62 88 SER A CA 1
ATOM 648 C C . SER A 1 88 ? -10.764 1.044 1.810 1.00 69.62 88 SER A C 1
ATOM 650 O O . SER A 1 88 ? -9.931 0.951 0.915 1.00 69.62 88 SER A O 1
ATOM 652 N N . THR A 1 89 ? -11.042 0.013 2.614 1.00 78.19 89 THR A N 1
ATOM 653 C CA . THR A 1 89 ? -10.289 -1.252 2.599 1.00 78.19 89 THR A CA 1
ATOM 654 C C . THR A 1 89 ? -10.386 -1.992 1.268 1.00 78.19 89 THR A C 1
ATOM 656 O O . THR A 1 89 ? -9.397 -2.564 0.811 1.00 78.19 89 THR A O 1
ATOM 659 N N . ILE A 1 90 ? -11.558 -1.968 0.625 1.00 83.88 90 ILE A N 1
ATOM 660 C CA . ILE A 1 90 ? -11.754 -2.644 -0.664 1.00 83.88 90 ILE A CA 1
ATOM 661 C C . ILE A 1 90 ? -10.911 -1.976 -1.756 1.00 83.88 90 ILE A C 1
ATOM 663 O O . ILE A 1 90 ? -10.320 -2.673 -2.578 1.00 83.88 90 ILE A O 1
ATOM 667 N N . ASP A 1 91 ? -10.810 -0.646 -1.741 1.00 81.62 91 ASP A N 1
ATOM 668 C CA . ASP A 1 91 ? -10.027 0.098 -2.729 1.00 81.62 91 ASP A CA 1
ATOM 669 C C . ASP A 1 91 ? -8.525 -0.195 -2.578 1.00 81.62 91 ASP A C 1
ATOM 671 O O . ASP A 1 91 ? -7.839 -0.439 -3.571 1.00 81.62 91 ASP A O 1
ATOM 675 N N . VAL A 1 92 ? -8.020 -0.290 -1.342 1.00 87.06 92 VAL A N 1
ATOM 676 C CA . VAL A 1 92 ? -6.621 -0.686 -1.082 1.00 87.06 92 VAL A CA 1
ATOM 677 C C . VAL A 1 92 ? -6.349 -2.120 -1.533 1.00 87.06 92 VAL A C 1
ATOM 679 O O . VAL A 1 92 ? -5.313 -2.399 -2.139 1.00 87.06 92 VAL A O 1
ATOM 682 N N . LEU A 1 93 ? -7.284 -3.036 -1.274 1.00 88.69 93 LEU A N 1
ATOM 683 C CA . LEU A 1 93 ? -7.155 -4.429 -1.692 1.00 88.69 93 LEU A CA 1
ATOM 684 C C . LEU A 1 93 ? -7.147 -4.561 -3.222 1.00 88.69 93 LEU A C 1
ATOM 686 O O . LEU A 1 93 ? -6.362 -5.337 -3.767 1.00 88.69 93 LEU A O 1
ATOM 690 N N . LEU A 1 94 ? -7.956 -3.757 -3.917 1.00 88.69 94 LEU A N 1
ATOM 691 C CA . LEU A 1 94 ? -7.945 -3.673 -5.375 1.00 88.69 94 LEU A CA 1
ATOM 692 C C . LEU A 1 94 ? -6.577 -3.201 -5.899 1.00 88.69 94 LEU A C 1
ATOM 694 O O . LEU A 1 94 ? -6.018 -3.846 -6.787 1.00 88.69 94 LEU A O 1
ATOM 698 N N . PHE A 1 95 ? -6.003 -2.141 -5.316 1.00 87.50 95 PHE A N 1
ATOM 699 C CA . PHE A 1 95 ? -4.655 -1.666 -5.662 1.00 87.50 95 PHE A CA 1
ATOM 700 C C . PHE A 1 95 ? -3.573 -2.728 -5.420 1.00 87.50 95 PHE A C 1
ATOM 702 O O . PHE A 1 95 ? -2.665 -2.883 -6.240 1.00 87.50 95 PHE A O 1
ATOM 709 N N . ALA A 1 96 ? -3.683 -3.497 -4.334 1.00 89.44 96 ALA A N 1
ATOM 710 C CA . ALA A 1 96 ? -2.736 -4.561 -4.012 1.00 89.44 96 ALA A CA 1
ATOM 711 C C . ALA A 1 96 ? -2.731 -5.690 -5.054 1.00 89.44 96 ALA A C 1
ATOM 713 O O . ALA A 1 96 ? -1.662 -6.196 -5.406 1.00 89.44 96 ALA A O 1
ATOM 714 N N . ILE A 1 97 ? -3.903 -6.069 -5.572 1.00 90.06 97 ILE A N 1
ATOM 715 C CA . ILE A 1 97 ? -4.003 -7.072 -6.641 1.00 90.06 97 ILE A CA 1
ATOM 716 C C . ILE A 1 97 ? -3.529 -6.484 -7.971 1.00 90.06 97 ILE A C 1
ATOM 718 O O . ILE A 1 97 ? -2.725 -7.112 -8.657 1.00 90.06 97 ILE A O 1
ATOM 722 N N . ALA A 1 98 ? -3.954 -5.263 -8.306 1.00 88.31 98 ALA A N 1
ATOM 723 C CA . ALA A 1 98 ? -3.567 -4.597 -9.547 1.00 88.31 98 ALA A CA 1
ATOM 724 C C . ALA A 1 98 ? -2.041 -4.458 -9.682 1.00 88.31 98 ALA A C 1
ATOM 726 O O . ALA A 1 98 ? -1.492 -4.770 -10.737 1.00 88.31 98 ALA A O 1
ATOM 727 N N . ARG A 1 99 ? -1.334 -4.090 -8.603 1.00 89.38 99 ARG A N 1
ATOM 728 C CA . ARG A 1 99 ? 0.138 -4.022 -8.596 1.00 89.38 99 ARG A CA 1
ATOM 729 C C . ARG A 1 99 ? 0.781 -5.343 -9.003 1.00 89.38 99 ARG A C 1
ATOM 731 O O . ARG A 1 99 ? 1.726 -5.336 -9.786 1.00 89.38 99 ARG A O 1
ATOM 738 N N . LYS A 1 100 ? 0.285 -6.470 -8.483 1.00 86.88 100 LYS A N 1
ATOM 739 C CA . LYS A 1 100 ? 0.840 -7.788 -8.817 1.00 86.88 100 LYS A CA 1
ATOM 740 C C . LYS A 1 100 ? 0.686 -8.112 -10.302 1.00 86.88 100 LYS A C 1
ATOM 742 O O . LYS A 1 100 ? 1.588 -8.724 -10.853 1.00 86.88 100 LYS A O 1
ATOM 747 N N . LEU A 1 101 ? -0.394 -7.664 -10.946 1.00 87.19 101 LEU A N 1
ATOM 748 C CA . LEU A 1 101 ? -0.620 -7.881 -12.381 1.00 87.19 101 LEU A CA 1
ATOM 749 C C . LEU A 1 101 ? 0.252 -6.996 -13.273 1.00 87.19 101 LEU A C 1
ATOM 751 O O . LEU A 1 101 ? 0.634 -7.422 -14.352 1.00 87.19 101 LEU A O 1
ATOM 755 N N . VAL A 1 102 ? 0.556 -5.773 -12.834 1.00 84.31 102 VAL A N 1
ATOM 756 C CA . VAL A 1 102 ? 1.368 -4.821 -13.611 1.00 84.31 102 VAL A CA 1
ATOM 757 C C . VAL A 1 102 ? 2.863 -5.143 -13.532 1.00 84.31 102 VAL A C 1
ATOM 759 O O . VAL A 1 102 ? 3.594 -4.911 -14.485 1.00 84.31 102 VAL A O 1
ATOM 762 N N . VAL A 1 103 ? 3.319 -5.656 -12.388 1.00 81.38 103 VAL A N 1
ATOM 763 C CA . VAL A 1 103 ? 4.745 -5.899 -12.114 1.00 81.38 103 VAL A CA 1
ATOM 764 C C . VAL A 1 103 ? 5.167 -7.324 -12.468 1.00 81.38 103 VAL A C 1
ATOM 766 O O . VAL A 1 103 ? 6.330 -7.566 -12.771 1.00 81.38 103 VAL A O 1
ATOM 769 N N . SER A 1 104 ? 4.255 -8.295 -12.386 1.00 72.00 104 SER A N 1
ATOM 770 C CA . SER A 1 104 ? 4.594 -9.695 -12.619 1.00 72.00 104 SER A CA 1
ATOM 771 C C . SER A 1 104 ? 4.258 -10.105 -14.045 1.00 72.00 104 SER A C 1
ATOM 773 O O . SER A 1 104 ? 3.090 -10.212 -14.412 1.00 72.00 104 SER A O 1
ATOM 775 N N . HIS A 1 105 ? 5.290 -10.467 -14.802 1.00 66.50 105 HIS A N 1
ATOM 776 C CA . HIS A 1 105 ? 5.183 -11.281 -16.014 1.00 66.50 105 HIS A CA 1
ATOM 777 C C . HIS A 1 105 ? 4.895 -12.754 -15.660 1.00 66.50 105 HIS A C 1
ATOM 779 O O . HIS A 1 105 ? 5.588 -13.669 -16.104 1.00 66.50 105 HIS A O 1
ATOM 785 N N . GLY A 1 106 ? 3.915 -12.982 -14.780 1.00 66.94 106 GLY A N 1
ATOM 786 C CA . GLY A 1 106 ? 3.438 -14.316 -14.431 1.00 66.94 106 GLY A CA 1
ATOM 787 C C . GLY A 1 106 ? 2.845 -15.022 -15.648 1.00 66.94 106 GLY A C 1
ATOM 788 O O . GLY A 1 106 ? 2.551 -14.401 -16.675 1.00 66.94 106 GLY A O 1
ATOM 789 N N . GLY A 1 107 ? 2.653 -16.337 -15.547 1.00 81.12 107 GLY A N 1
ATOM 790 C CA . GLY A 1 107 ? 2.041 -17.093 -16.636 1.00 81.12 107 GLY A CA 1
ATOM 791 C C . GLY A 1 107 ? 0.642 -16.559 -16.965 1.00 81.12 107 GLY A C 1
ATOM 792 O O . GLY A 1 107 ? -0.015 -15.933 -16.134 1.00 81.12 107 GLY A O 1
ATOM 793 N N . ALA A 1 108 ? 0.132 -16.858 -18.163 1.00 85.50 108 ALA A N 1
ATOM 794 C CA . ALA A 1 108 ? -1.217 -16.445 -18.577 1.00 85.50 108 ALA A CA 1
ATOM 795 C C . ALA A 1 108 ? -2.316 -16.829 -17.555 1.00 85.50 108 ALA A C 1
ATOM 797 O O . ALA A 1 108 ? -3.327 -16.140 -17.429 1.00 85.50 108 ALA A O 1
ATOM 798 N N . ILE A 1 109 ? -2.095 -17.905 -16.792 1.00 88.50 109 ILE A N 1
ATOM 799 C CA . ILE A 1 109 ? -2.982 -18.380 -15.724 1.00 88.50 109 ILE A CA 1
ATOM 800 C C . ILE A 1 109 ? -2.978 -17.434 -14.510 1.00 88.50 109 ILE A C 1
ATOM 802 O O . ILE A 1 109 ? -4.044 -17.154 -13.965 1.00 88.50 109 ILE A O 1
ATOM 806 N N . ASP A 1 110 ? -1.823 -16.902 -14.104 1.00 86.00 110 ASP A N 1
ATOM 807 C CA . ASP A 1 110 ? -1.716 -15.991 -12.954 1.00 86.00 110 ASP A CA 1
ATOM 808 C C . ASP A 1 110 ? -2.434 -14.668 -13.233 1.00 86.00 110 ASP A C 1
ATOM 810 O O . ASP A 1 110 ? -3.158 -14.141 -12.383 1.00 86.00 110 ASP A O 1
ATOM 814 N N . LEU A 1 111 ? -2.297 -14.172 -14.466 1.00 86.94 111 LEU A N 1
ATOM 815 C CA . LEU A 1 111 ? -3.026 -13.003 -14.948 1.00 86.94 111 LEU A CA 1
ATOM 816 C C . LEU A 1 111 ? -4.540 -13.250 -14.932 1.00 86.94 111 LEU A C 1
ATOM 818 O O . LEU A 1 111 ? -5.294 -12.421 -14.418 1.00 86.94 111 LEU A O 1
ATOM 822 N N . LEU A 1 112 ? -4.988 -14.408 -15.430 1.00 89.88 112 LEU A N 1
ATOM 823 C CA . LEU A 1 112 ? -6.403 -14.786 -15.428 1.00 89.88 112 LEU A CA 1
ATOM 824 C C . LEU A 1 112 ? -6.971 -14.838 -14.002 1.00 89.88 112 LEU A C 1
ATOM 826 O O . LEU A 1 112 ? -8.035 -14.274 -13.740 1.00 89.88 112 LEU A O 1
ATOM 830 N N . LEU A 1 113 ? -6.250 -15.464 -13.068 1.00 90.75 113 LEU A N 1
ATOM 831 C CA . LEU A 1 113 ? -6.646 -15.544 -11.661 1.00 90.75 113 LEU A CA 1
ATOM 832 C C . LEU A 1 113 ? -6.713 -14.164 -11.002 1.00 90.75 113 LEU A C 1
ATOM 834 O O . LEU A 1 113 ? -7.649 -13.893 -10.248 1.00 90.75 113 LEU A O 1
ATOM 838 N N . GLY A 1 114 ? -5.771 -13.273 -11.309 1.00 88.62 114 GLY A N 1
ATOM 839 C CA . GLY A 1 114 ? -5.799 -11.900 -10.814 1.00 88.62 114 GLY A CA 1
ATOM 840 C C . GLY A 1 114 ? -6.992 -11.097 -11.331 1.00 88.62 114 GLY A C 1
ATOM 841 O O . GLY A 1 114 ? -7.650 -10.408 -10.551 1.00 88.62 114 GLY A O 1
ATOM 842 N N . ILE A 1 115 ? -7.328 -11.229 -12.617 1.00 91.44 115 ILE A N 1
ATOM 843 C CA . ILE A 1 115 ? -8.511 -10.583 -13.208 1.00 91.44 115 ILE A CA 1
ATOM 844 C C . ILE A 1 115 ? -9.797 -11.122 -12.564 1.00 91.44 115 ILE A C 1
ATOM 846 O O . ILE A 1 115 ? -10.673 -10.339 -12.187 1.00 91.44 115 ILE A O 1
ATOM 850 N N . ILE A 1 116 ? -9.897 -12.442 -12.370 1.00 93.12 116 ILE A N 1
ATOM 851 C CA . ILE A 1 116 ? -11.025 -13.072 -11.667 1.00 93.12 116 ILE A CA 1
ATOM 852 C C . ILE A 1 116 ? -11.121 -12.555 -10.226 1.00 93.12 116 ILE A C 1
ATOM 854 O O . ILE A 1 116 ? -12.214 -12.221 -9.767 1.00 93.12 116 ILE A O 1
ATOM 858 N N . ALA A 1 117 ? -9.997 -12.425 -9.518 1.00 91.69 117 ALA A N 1
ATOM 859 C CA . ALA A 1 117 ? -9.976 -11.893 -8.159 1.00 91.69 117 ALA A CA 1
ATOM 860 C C . ALA A 1 117 ? -10.489 -10.442 -8.100 1.00 91.69 117 ALA A C 1
ATOM 862 O O . ALA A 1 117 ? -11.316 -10.119 -7.245 1.00 91.69 117 ALA A O 1
ATOM 863 N N . ILE A 1 118 ? -10.072 -9.586 -9.041 1.00 91.06 118 ILE A N 1
ATOM 864 C CA . ILE A 1 118 ? -10.585 -8.213 -9.171 1.00 91.06 118 ILE A CA 1
ATOM 865 C C . ILE A 1 118 ? -12.099 -8.214 -9.432 1.00 91.06 118 ILE A C 1
ATOM 867 O O . ILE A 1 118 ? -12.836 -7.463 -8.786 1.00 91.06 118 ILE A O 1
ATOM 871 N N . ALA A 1 119 ? -12.581 -9.078 -10.329 1.00 91.75 119 ALA A N 1
ATOM 872 C CA . ALA A 1 119 ? -14.005 -9.197 -10.634 1.00 91.75 119 ALA A CA 1
ATOM 873 C C . ALA A 1 119 ? -14.824 -9.612 -9.398 1.00 91.75 119 ALA A C 1
ATOM 875 O O . ALA A 1 119 ? -15.858 -9.006 -9.105 1.00 91.75 119 ALA A O 1
ATOM 876 N N . ILE A 1 120 ? -14.336 -10.588 -8.627 1.00 92.31 120 ILE A N 1
ATOM 877 C CA . ILE A 1 120 ? -14.970 -11.036 -7.380 1.00 92.31 120 ILE A CA 1
ATOM 878 C C . ILE A 1 120 ? -15.001 -9.904 -6.346 1.00 92.31 120 ILE A C 1
ATOM 880 O O . ILE A 1 120 ? -16.053 -9.656 -5.751 1.00 92.31 120 ILE A O 1
ATOM 884 N N . LEU A 1 121 ? -13.897 -9.173 -6.154 1.00 89.25 121 LEU A N 1
ATOM 885 C CA . LEU A 1 121 ? -13.865 -8.024 -5.240 1.00 89.25 121 LEU A CA 1
ATOM 886 C C . LEU A 1 121 ? -14.895 -6.960 -5.616 1.00 89.25 121 LEU A C 1
ATOM 888 O O . LEU A 1 121 ? -15.560 -6.407 -4.738 1.00 89.25 121 LEU A O 1
ATOM 892 N N . PHE A 1 122 ? -15.066 -6.697 -6.910 1.00 87.25 122 PHE A N 1
ATOM 893 C CA . PHE A 1 122 ? -16.043 -5.727 -7.388 1.00 87.25 122 PHE A CA 1
ATOM 894 C C . PHE A 1 122 ? -17.488 -6.182 -7.132 1.00 87.25 122 PHE A C 1
ATOM 896 O O . PHE A 1 122 ? -18.331 -5.382 -6.717 1.00 87.25 122 PHE A O 1
ATOM 903 N N . ILE A 1 123 ? -17.769 -7.479 -7.304 1.00 89.88 123 ILE A N 1
ATOM 904 C CA . ILE A 1 123 ? -19.064 -8.078 -6.949 1.00 89.88 123 ILE A CA 1
ATOM 905 C C . ILE A 1 123 ? -19.320 -7.919 -5.446 1.00 89.88 123 ILE A C 1
ATOM 907 O O . ILE A 1 123 ? -20.374 -7.415 -5.058 1.00 89.88 123 ILE A O 1
ATOM 911 N N . ILE A 1 124 ? -18.352 -8.267 -4.595 1.00 87.00 124 ILE A N 1
ATOM 912 C CA . ILE A 1 124 ? -18.479 -8.125 -3.136 1.00 87.00 124 ILE A CA 1
ATOM 913 C C . ILE A 1 124 ? -18.730 -6.659 -2.755 1.00 87.00 124 ILE A C 1
ATOM 915 O O . ILE A 1 124 ? -19.659 -6.384 -1.992 1.00 87.00 124 ILE A O 1
ATOM 919 N N . LYS A 1 125 ? -17.979 -5.712 -3.339 1.00 82.00 125 LYS A N 1
ATOM 920 C CA . LYS A 1 125 ? -18.176 -4.266 -3.135 1.00 82.00 125 LYS A CA 1
ATOM 921 C C . LYS A 1 125 ? -19.611 -3.851 -3.445 1.00 82.00 125 LYS A C 1
ATOM 923 O O . LYS A 1 125 ? -20.239 -3.162 -2.645 1.00 82.00 125 LYS A O 1
ATOM 928 N N . ARG A 1 126 ? -20.151 -4.306 -4.578 1.00 82.88 126 ARG A N 1
ATOM 929 C CA . ARG A 1 126 ? -21.515 -3.986 -5.013 1.00 82.88 126 ARG A CA 1
ATOM 930 C C . ARG A 1 126 ? -22.590 -4.589 -4.106 1.00 82.88 126 ARG A C 1
ATOM 932 O O . ARG A 1 126 ? -23.594 -3.933 -3.851 1.00 82.88 126 ARG A O 1
ATOM 939 N N . TYR A 1 127 ? -22.407 -5.818 -3.629 1.00 81.06 127 TYR A N 1
ATOM 940 C CA . TYR A 1 127 ? -23.403 -6.481 -2.780 1.00 81.06 127 TYR A CA 1
ATOM 941 C C . TYR A 1 127 ? -23.399 -5.961 -1.335 1.00 81.06 127 TYR A C 1
ATOM 943 O O . TYR A 1 127 ? -24.468 -5.829 -0.738 1.00 81.06 127 TYR A O 1
ATOM 951 N N . PHE A 1 128 ? -22.230 -5.624 -0.779 1.00 71.75 128 PHE A N 1
ATOM 952 C CA . PHE A 1 128 ? -22.102 -5.158 0.609 1.00 71.75 128 PHE A CA 1
ATOM 953 C C . PHE A 1 128 ? -22.176 -3.630 0.768 1.00 71.75 128 PHE A C 1
ATOM 955 O O . PHE A 1 128 ? -22.657 -3.158 1.798 1.00 71.75 128 PHE A O 1
ATOM 962 N N . GLY A 1 129 ? -21.768 -2.846 -0.236 1.00 62.22 129 GLY A N 1
ATOM 963 C CA . GLY A 1 129 ? -21.789 -1.374 -0.192 1.00 62.22 129 GLY A CA 1
ATOM 964 C C . GLY A 1 129 ? -23.192 -0.749 -0.164 1.00 62.22 129 GLY A C 1
ATOM 965 O O . GLY A 1 129 ? -23.357 0.409 0.206 1.00 62.22 129 GLY A O 1
ATOM 966 N N . ASN A 1 130 ? -24.238 -1.522 -0.466 1.00 54.31 130 ASN A N 1
ATOM 967 C CA . ASN A 1 130 ? -25.610 -1.022 -0.600 1.00 54.31 130 ASN A CA 1
ATOM 968 C C . ASN A 1 130 ? -26.351 -0.732 0.723 1.00 54.31 130 ASN A C 1
ATOM 970 O O . ASN A 1 130 ? -27.560 -0.510 0.688 1.00 54.31 130 ASN A O 1
ATOM 974 N N . LYS A 1 131 ? -25.692 -0.728 1.894 1.00 52.66 131 LYS A N 1
ATOM 975 C CA . LYS A 1 131 ? -26.400 -0.569 3.184 1.00 52.66 131 LYS A CA 1
ATOM 976 C C . LYS A 1 131 ? -26.211 0.743 3.947 1.00 52.66 131 LYS A C 1
ATOM 978 O O . LYS A 1 1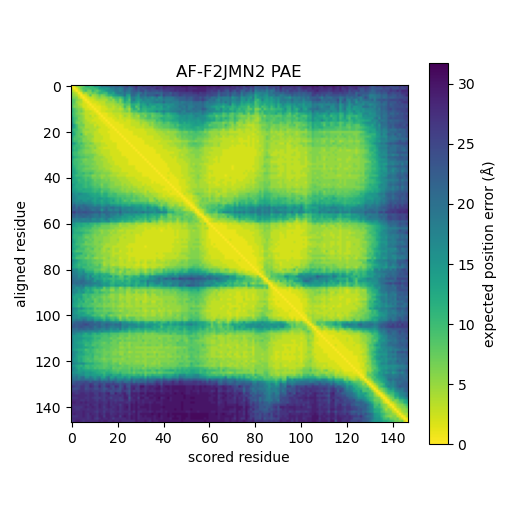31 ? -26.964 0.929 4.896 1.00 52.66 131 LYS A O 1
ATOM 983 N N . CYS A 1 132 ? -25.315 1.669 3.581 1.00 52.91 132 CYS A N 1
ATOM 984 C CA . CYS A 1 132 ? -25.257 2.949 4.316 1.00 52.91 132 CYS A CA 1
ATOM 985 C C . CYS A 1 132 ? -24.517 4.113 3.620 1.00 52.91 132 CYS A C 1
ATOM 987 O O . CYS A 1 132 ? -23.807 4.862 4.279 1.00 52.91 132 CYS A O 1
ATOM 989 N N . GLU A 1 133 ? -24.670 4.316 2.307 1.00 53.78 133 GLU A N 1
ATOM 990 C CA . GLU A 1 133 ? -24.092 5.494 1.610 1.00 53.78 133 GLU A CA 1
ATOM 991 C C . GLU A 1 133 ? -25.125 6.591 1.296 1.00 53.78 133 GLU A C 1
ATOM 993 O O . GLU A 1 133 ? -24.969 7.431 0.408 1.00 53.78 133 GLU A O 1
ATOM 998 N N . ARG A 1 134 ? -26.221 6.605 2.058 1.00 52.38 134 ARG A N 1
ATOM 999 C CA . ARG A 1 134 ? -27.221 7.668 1.992 1.00 52.38 134 ARG A CA 1
ATOM 1000 C C . ARG A 1 134 ? -27.769 7.976 3.376 1.00 52.38 134 ARG A C 1
ATOM 1002 O O . ARG A 1 134 ? -28.922 7.691 3.666 1.00 52.38 134 ARG A O 1
ATOM 1009 N N . CYS A 1 135 ? -26.942 8.572 4.231 1.00 54.16 135 CYS A N 1
ATOM 1010 C CA . CYS A 1 135 ? -27.516 9.399 5.284 1.00 54.16 135 CYS A CA 1
ATOM 1011 C C . CYS A 1 135 ? -27.826 10.763 4.642 1.00 54.16 135 CYS A C 1
ATOM 1013 O O . CYS A 1 135 ? -26.901 11.385 4.108 1.00 54.16 135 CYS A O 1
ATOM 1015 N N . PRO A 1 136 ? -29.096 11.197 4.576 1.00 57.66 136 PRO A N 1
ATOM 1016 C CA . PRO A 1 136 ? -29.438 12.499 4.022 1.00 57.66 136 PRO A CA 1
ATOM 1017 C C . PRO A 1 136 ? -28.715 13.588 4.820 1.00 57.66 136 PRO A C 1
ATOM 1019 O O . PRO A 1 136 ? -28.730 13.581 6.049 1.00 57.66 136 PRO A O 1
ATOM 1022 N N . ILE A 1 137 ? -28.070 14.516 4.110 1.00 64.06 137 ILE A N 1
ATOM 1023 C CA . ILE A 1 137 ? -27.628 15.785 4.689 1.00 64.06 137 ILE A CA 1
ATOM 1024 C C . ILE A 1 137 ? -28.888 16.453 5.241 1.00 64.06 137 ILE A C 1
ATOM 1026 O O . ILE A 1 137 ? -29.777 16.819 4.476 1.00 64.06 137 ILE A O 1
ATOM 1030 N N . ASP A 1 138 ? -28.981 16.520 6.566 1.00 62.84 138 ASP A N 1
ATOM 1031 C CA . ASP A 1 138 ? -30.120 17.063 7.297 1.00 62.84 138 ASP A CA 1
ATOM 1032 C C . ASP A 1 138 ? -30.430 18.504 6.833 1.00 62.84 138 ASP A C 1
ATOM 1034 O O . ASP A 1 138 ? -29.617 19.410 7.061 1.00 62.84 138 ASP A O 1
ATOM 1038 N N . PRO A 1 139 ? -31.587 18.754 6.187 1.00 60.25 139 PRO A N 1
ATOM 1039 C CA . PRO A 1 139 ? -31.982 20.093 5.760 1.00 60.25 139 PRO A CA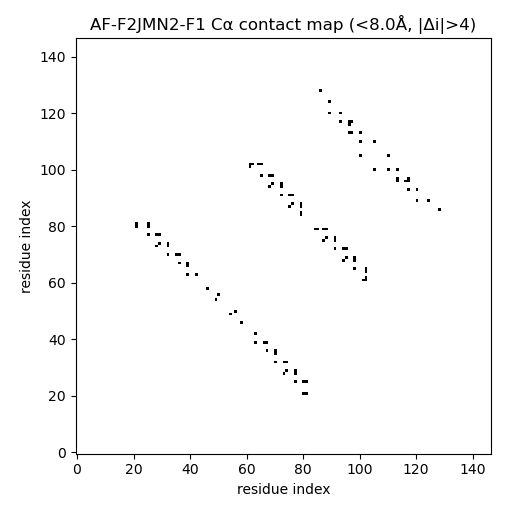 1
ATOM 1040 C C . PRO A 1 139 ? -32.287 21.040 6.939 1.00 60.25 139 PRO A C 1
ATOM 1042 O O . PRO A 1 139 ? -32.446 22.243 6.718 1.00 60.25 139 PRO A O 1
ATOM 1045 N N . ALA A 1 140 ? -32.326 20.561 8.190 1.00 59.81 140 ALA A N 1
ATOM 1046 C CA . ALA A 1 140 ? -32.650 21.382 9.359 1.00 59.81 140 ALA A CA 1
ATOM 1047 C C . ALA A 1 140 ? -31.549 22.385 9.759 1.00 59.81 140 ALA A C 1
ATOM 1049 O O . ALA A 1 140 ? -31.832 23.342 10.479 1.00 59.81 140 ALA A O 1
ATOM 1050 N N . LYS A 1 141 ? -30.309 22.253 9.261 1.00 58.00 141 LYS A N 1
ATOM 1051 C CA . LYS A 1 141 ? -29.240 23.241 9.532 1.00 58.00 141 LYS A CA 1
ATOM 1052 C C . LYS A 1 141 ? -29.215 24.447 8.586 1.00 58.00 141 LYS A C 1
ATOM 1054 O O . LYS A 1 141 ? -28.457 25.380 8.833 1.00 58.00 141 LYS A O 1
ATOM 1059 N N . ALA A 1 142 ? -30.063 24.486 7.557 1.00 59.78 142 ALA A N 1
ATOM 1060 C CA . ALA A 1 142 ? -30.120 25.609 6.615 1.00 59.78 142 ALA A CA 1
ATOM 1061 C C . ALA A 1 142 ? -30.996 26.791 7.087 1.00 59.78 142 ALA A C 1
ATOM 1063 O O . ALA A 1 142 ? -31.052 27.808 6.405 1.00 59.78 142 ALA A O 1
ATOM 1064 N N . LYS A 1 143 ? -31.686 26.684 8.234 1.00 57.69 143 LYS A N 1
ATOM 1065 C CA . LYS A 1 143 ? -32.644 27.708 8.705 1.00 57.69 143 LYS A CA 1
ATOM 1066 C C . LYS A 1 143 ? -32.199 28.529 9.921 1.00 57.69 143 LYS A C 1
ATOM 1068 O O . LYS A 1 143 ? -32.944 29.396 10.346 1.00 57.69 143 LYS A O 1
ATOM 1073 N N . LEU A 1 144 ? -30.995 28.314 10.455 1.00 62.72 144 LEU A N 1
ATOM 1074 C CA . LEU A 1 144 ? -30.506 29.016 11.658 1.00 62.72 144 LEU A CA 1
ATOM 1075 C C . LEU A 1 144 ? -29.403 30.057 11.386 1.00 62.72 144 LEU A C 1
ATOM 1077 O O . LEU A 1 144 ? -28.727 30.478 12.317 1.00 62.72 144 LEU A O 1
ATOM 1081 N N . LYS A 1 145 ? -29.194 30.471 10.127 1.00 55.78 145 LYS A N 1
ATOM 1082 C CA . LYS A 1 145 ? -28.210 31.516 9.773 1.00 55.78 145 LYS A CA 1
ATOM 1083 C C . LYS A 1 145 ? -28.838 32.814 9.236 1.00 55.78 145 LYS A C 1
ATOM 1085 O O . LYS A 1 145 ? -28.103 33.695 8.809 1.00 55.78 145 LYS A O 1
ATOM 1090 N N . GLU A 1 146 ? -30.166 32.940 9.261 1.00 61.38 146 GLU A N 1
ATOM 1091 C CA . GLU A 1 146 ? -30.886 34.126 8.755 1.00 61.38 146 GLU A CA 1
ATOM 1092 C C . GLU A 1 146 ? -31.974 34.642 9.718 1.00 61.38 146 GLU A C 1
ATOM 1094 O O . GLU A 1 146 ? -33.006 35.156 9.290 1.00 61.38 146 GLU A O 1
ATOM 1099 N N . SER A 1 147 ? -31.781 34.520 11.032 1.00 58.28 147 SER A N 1
ATOM 1100 C CA . SER A 1 147 ? -32.589 35.247 12.027 1.00 58.28 147 SER A CA 1
ATOM 1101 C C . SER A 1 147 ? -31.741 35.672 13.209 1.00 58.28 147 SER A C 1
ATOM 1103 O O . SER A 1 147 ? -30.889 34.855 13.625 1.00 58.28 147 SER A O 1
#